Protein AF-A0A963KMC6-F1 (afdb_monomer)

Structure (mmCIF, N/CA/C/O backbone):
data_AF-A0A963KMC6-F1
#
_entry.id   AF-A0A963KMC6-F1
#
loop_
_atom_site.group_PDB
_atom_site.id
_atom_site.type_symbol
_atom_site.label_atom_id
_atom_site.label_alt_id
_atom_site.label_comp_id
_atom_site.label_asym_id
_atom_site.label_entity_id
_atom_site.label_seq_id
_atom_site.pdbx_PDB_ins_code
_atom_site.Cartn_x
_atom_site.Cartn_y
_atom_site.Cartn_z
_atom_site.occupancy
_atom_site.B_iso_or_equiv
_atom_site.auth_seq_id
_atom_site.auth_comp_id
_atom_site.auth_asym_id
_atom_site.auth_atom_id
_atom_site.pdbx_PDB_model_num
ATOM 1 N N . MET A 1 1 ? -34.360 -15.460 58.618 1.00 49.34 1 MET A N 1
ATOM 2 C CA . MET A 1 1 ? -32.955 -14.993 58.523 1.00 49.34 1 MET A CA 1
ATOM 3 C C . MET A 1 1 ? -32.234 -15.525 57.264 1.00 49.34 1 MET A C 1
ATOM 5 O O . MET A 1 1 ? -31.054 -15.823 57.333 1.00 49.34 1 MET A O 1
ATOM 9 N N . LEU A 1 2 ? -32.900 -15.641 56.098 1.00 48.09 2 LEU A N 1
ATOM 10 C CA . LEU A 1 2 ? -32.297 -16.240 54.881 1.00 48.09 2 LEU A CA 1
ATOM 11 C C . LEU A 1 2 ? -32.326 -15.336 53.627 1.00 48.09 2 LEU A C 1
ATOM 13 O O . LEU A 1 2 ? -31.725 -15.679 52.616 1.00 48.09 2 LEU A O 1
ATOM 17 N N . ALA A 1 3 ? -32.944 -14.149 53.686 1.00 52.50 3 ALA A N 1
ATOM 18 C CA . ALA A 1 3 ? -33.027 -13.236 52.535 1.00 52.50 3 ALA A CA 1
ATOM 19 C C . ALA A 1 3 ? -31.743 -12.408 52.283 1.00 52.50 3 ALA A C 1
ATOM 21 O O . ALA A 1 3 ? -31.559 -11.865 51.194 1.00 52.50 3 ALA A O 1
ATOM 22 N N . SER A 1 4 ? -30.827 -12.336 53.260 1.00 53.19 4 SER A N 1
ATOM 23 C CA . SER A 1 4 ? -29.659 -11.432 53.226 1.00 53.19 4 SER A CA 1
ATOM 24 C C . SER A 1 4 ? -28.537 -11.871 52.268 1.00 53.19 4 SER A C 1
ATOM 26 O O . SER A 1 4 ? -27.790 -11.036 51.757 1.00 53.19 4 SER A O 1
ATOM 28 N N . PHE A 1 5 ? -28.436 -13.171 51.959 1.00 56.47 5 PHE A N 1
ATOM 29 C CA . PHE A 1 5 ? -27.402 -13.708 51.057 1.00 56.47 5 PHE A CA 1
ATOM 30 C C . PHE A 1 5 ? -27.642 -13.370 49.571 1.00 56.47 5 PHE A C 1
ATOM 32 O O . PHE A 1 5 ? -26.718 -13.433 48.764 1.00 56.47 5 PHE A O 1
ATOM 39 N N . SER A 1 6 ? -28.873 -13.005 49.190 1.00 59.47 6 SER A N 1
ATOM 40 C CA . SER A 1 6 ? -29.243 -12.681 47.801 1.00 59.47 6 SER A CA 1
ATOM 41 C C . SER A 1 6 ? -28.818 -11.263 47.401 1.00 59.47 6 SER A C 1
ATOM 43 O O . SER A 1 6 ? -28.317 -11.044 46.299 1.00 59.47 6 SER A O 1
ATOM 45 N N . VAL A 1 7 ? -28.952 -10.299 48.319 1.00 63.91 7 VAL A N 1
ATOM 46 C CA . VAL A 1 7 ? -28.620 -8.883 48.080 1.00 63.91 7 VAL A CA 1
ATOM 47 C C . VAL A 1 7 ? -27.111 -8.678 47.935 1.00 63.91 7 VAL A C 1
ATOM 49 O O . VAL A 1 7 ? -26.667 -7.992 47.019 1.00 63.91 7 VAL A O 1
ATOM 52 N N . SER A 1 8 ? -26.316 -9.342 48.776 1.00 70.19 8 SER A N 1
ATOM 53 C CA . SER A 1 8 ? -24.847 -9.278 48.759 1.00 70.19 8 SER A CA 1
ATOM 54 C C . SER A 1 8 ? -24.238 -9.901 47.493 1.00 70.19 8 SER A C 1
ATOM 56 O O . SER A 1 8 ? -23.299 -9.345 46.926 1.00 70.19 8 SER A O 1
ATOM 58 N N . ARG A 1 9 ? -24.817 -10.995 46.975 1.00 73.31 9 ARG A N 1
ATOM 59 C CA . ARG A 1 9 ? -24.410 -11.597 45.688 1.00 73.31 9 ARG A CA 1
ATOM 60 C C . ARG A 1 9 ? -24.761 -10.720 44.483 1.00 73.31 9 ARG A C 1
ATOM 62 O O . ARG A 1 9 ? -23.959 -10.603 43.561 1.00 73.31 9 ARG A O 1
ATOM 69 N N . ARG A 1 10 ? -25.934 -10.074 44.498 1.00 74.75 10 ARG A N 1
ATOM 70 C CA . ARG A 1 10 ? -26.358 -9.133 43.445 1.00 74.75 10 ARG A CA 1
ATOM 71 C C . ARG A 1 10 ? -25.480 -7.882 43.426 1.00 74.75 10 ARG A C 1
ATOM 73 O O . ARG A 1 10 ? -25.056 -7.470 42.355 1.00 74.75 10 ARG A O 1
ATOM 80 N N .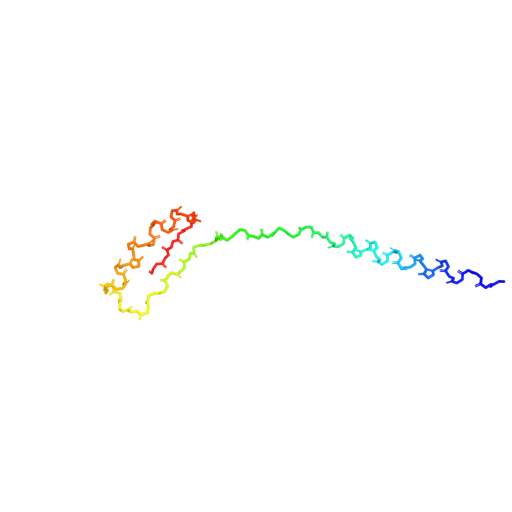 ALA A 1 11 ? -25.150 -7.330 44.595 1.00 79.00 11 ALA A N 1
ATOM 81 C CA . ALA A 1 11 ? -24.257 -6.178 44.717 1.00 79.00 11 ALA A CA 1
ATOM 82 C C . ALA A 1 11 ? -22.857 -6.461 44.142 1.00 79.00 11 ALA A C 1
ATOM 84 O O . ALA A 1 11 ? -22.320 -5.640 43.402 1.00 79.00 11 ALA A O 1
ATOM 85 N N . GLY A 1 12 ? -22.303 -7.652 44.405 1.00 84.88 12 GLY A N 1
ATOM 86 C CA . GLY A 1 12 ? -21.040 -8.086 43.800 1.00 84.88 12 GLY A CA 1
ATOM 87 C C . GLY A 1 12 ? -21.111 -8.187 42.272 1.00 84.88 12 GLY A C 1
ATOM 88 O O . GLY A 1 12 ? -20.216 -7.701 41.585 1.00 84.88 12 GLY A O 1
ATOM 89 N N . ALA A 1 13 ? -22.198 -8.743 41.728 1.00 85.44 13 ALA A N 1
ATOM 90 C CA . ALA A 1 13 ? -22.397 -8.834 40.280 1.00 85.44 13 ALA A CA 1
ATOM 91 C C . ALA A 1 13 ? -22.491 -7.451 39.607 1.00 85.44 13 ALA A C 1
ATOM 93 O O . ALA A 1 13 ? -21.894 -7.244 38.552 1.00 85.4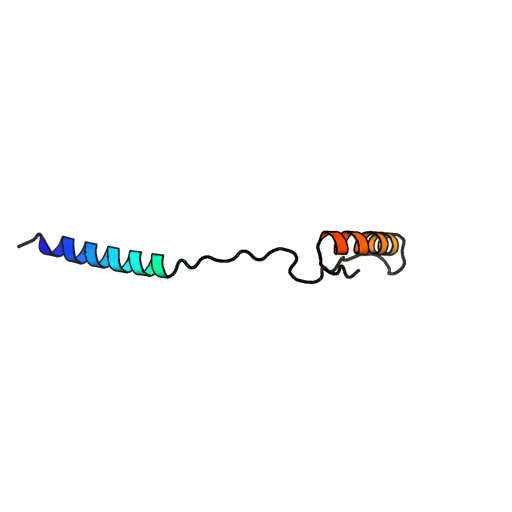4 13 ALA A O 1
ATOM 94 N N . PHE A 1 14 ? -23.179 -6.488 40.232 1.00 88.88 14 PHE A N 1
ATOM 95 C CA . PHE A 1 14 ? -23.263 -5.116 39.720 1.00 88.88 14 PHE A CA 1
ATOM 96 C C . PHE A 1 14 ? -21.920 -4.381 39.762 1.00 88.88 14 PHE A C 1
ATOM 98 O O . PHE A 1 14 ? -21.607 -3.654 38.823 1.00 88.88 14 PHE A O 1
ATOM 105 N N . LEU A 1 15 ? -21.102 -4.595 40.799 1.00 91.00 15 LEU A N 1
ATOM 106 C CA . LEU A 1 15 ? -19.755 -4.018 40.870 1.00 91.00 15 LEU A CA 1
ATOM 107 C C . LEU A 1 15 ? -18.841 -4.556 39.765 1.00 91.00 15 LEU A C 1
ATOM 109 O O . LEU A 1 15 ? -18.156 -3.777 39.107 1.00 91.00 15 LEU 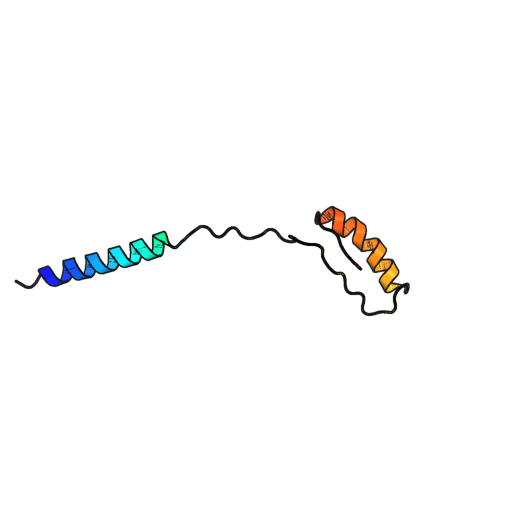A O 1
ATOM 113 N N . VAL A 1 16 ? -18.863 -5.868 39.519 1.00 90.56 16 VAL A N 1
ATOM 114 C CA . VAL A 1 16 ? -18.071 -6.484 38.442 1.00 90.56 16 VAL A CA 1
ATOM 115 C C . VAL A 1 16 ? -18.534 -5.993 37.068 1.00 90.56 16 VAL A C 1
ATOM 117 O O . VAL A 1 16 ? -17.703 -5.621 36.243 1.00 90.56 16 VAL A O 1
ATOM 120 N N . ALA A 1 17 ? -19.846 -5.929 36.829 1.00 88.12 17 ALA A N 1
ATOM 121 C CA . ALA A 1 17 ? -20.394 -5.403 35.580 1.00 88.12 17 ALA A CA 1
ATOM 122 C C . ALA A 1 17 ? -20.043 -3.918 35.370 1.00 88.12 17 ALA A C 1
ATOM 124 O O . ALA A 1 17 ? -19.686 -3.524 34.262 1.00 88.12 17 ALA A O 1
ATOM 125 N N . GLY A 1 18 ? -20.087 -3.110 36.435 1.00 90.31 18 GLY A N 1
ATOM 126 C CA . GLY A 1 18 ? -19.679 -1.706 36.406 1.00 90.31 18 GLY A CA 1
ATOM 127 C C . GLY A 1 18 ? -18.195 -1.523 36.085 1.00 90.31 18 GLY A C 1
ATOM 128 O O . GLY A 1 18 ? -17.855 -0.674 35.265 1.00 90.31 18 GLY A O 1
ATOM 129 N N . LEU A 1 19 ? -17.314 -2.353 36.658 1.00 90.81 19 LEU A N 1
ATOM 130 C CA . LEU A 1 19 ? -15.887 -2.341 36.319 1.00 90.81 19 LEU A CA 1
ATOM 131 C C . LEU A 1 19 ? -15.638 -2.726 34.855 1.00 90.81 19 LEU A C 1
ATOM 133 O O . LEU A 1 19 ? -14.861 -2.063 34.177 1.00 90.81 19 LEU A O 1
ATOM 137 N N . LEU A 1 20 ? -16.310 -3.764 34.350 1.00 89.94 20 LEU A N 1
ATOM 138 C CA . LEU A 1 20 ? -16.164 -4.191 32.954 1.00 89.94 20 LEU A CA 1
ATOM 139 C C . LEU A 1 20 ? -16.644 -3.115 31.973 1.00 89.94 20 LEU A C 1
ATOM 141 O O . LEU A 1 20 ? -15.980 -2.862 30.970 1.00 89.94 20 LEU A O 1
ATOM 145 N N . ALA A 1 21 ? -17.757 -2.446 32.280 1.00 87.69 21 ALA A N 1
ATOM 146 C CA . ALA A 1 21 ? -18.254 -1.330 31.483 1.00 87.69 21 ALA A CA 1
ATOM 147 C C . ALA A 1 21 ? -17.304 -0.120 31.519 1.00 87.69 21 ALA A C 1
ATOM 149 O O . ALA A 1 21 ? -17.126 0.541 30.502 1.00 87.69 21 ALA A O 1
ATOM 150 N N . ALA A 1 22 ? -16.642 0.141 32.652 1.00 87.38 22 ALA A N 1
ATOM 151 C CA . ALA A 1 22 ? -15.642 1.205 32.763 1.00 87.38 22 ALA A CA 1
ATOM 152 C C . ALA A 1 22 ? -14.367 0.928 31.942 1.00 87.38 22 ALA A C 1
ATOM 154 O O . ALA A 1 22 ? -13.687 1.864 31.526 1.00 87.38 22 ALA A O 1
ATOM 155 N N . CYS A 1 23 ? -14.049 -0.343 31.675 1.00 86.94 23 CYS A N 1
ATOM 156 C CA . CYS A 1 23 ? -12.938 -0.736 30.804 1.00 86.94 23 CYS A CA 1
ATOM 157 C C . CYS A 1 23 ? -13.276 -0.676 29.304 1.00 86.94 23 CYS A C 1
ATOM 159 O O . CYS A 1 23 ? -12.369 -0.794 28.478 1.00 86.94 23 CYS A O 1
ATOM 161 N N . ALA A 1 24 ? -14.546 -0.489 28.930 1.00 84.25 24 ALA A N 1
ATOM 162 C CA . ALA A 1 24 ? -14.967 -0.362 27.539 1.00 84.25 24 ALA A CA 1
ATOM 163 C C . ALA A 1 24 ? -14.680 1.055 27.009 1.00 84.25 24 ALA A C 1
ATOM 165 O O . ALA A 1 24 ? -15.579 1.877 26.839 1.00 84.25 24 ALA A O 1
ATOM 166 N N . LEU A 1 25 ? -13.402 1.356 26.766 1.00 83.75 25 LEU A N 1
ATOM 167 C CA . LEU A 1 25 ? -13.002 2.584 26.082 1.00 83.75 25 LEU A CA 1
ATOM 168 C C . LEU A 1 25 ? -13.334 2.485 24.583 1.00 83.75 25 LEU A C 1
ATOM 170 O O . LEU A 1 25 ? -13.150 1.418 23.989 1.00 83.75 25 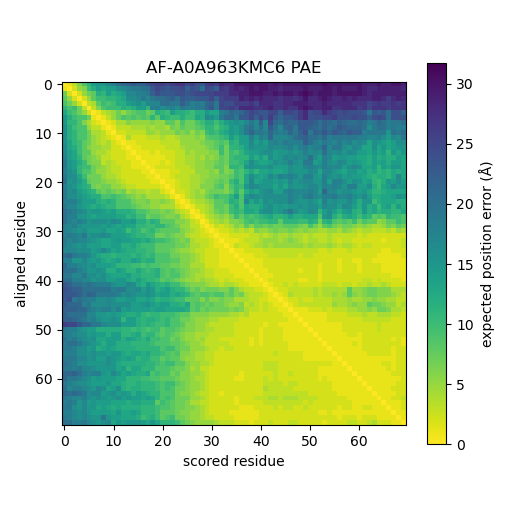LEU A O 1
ATOM 174 N N . PRO A 1 26 ? -13.788 3.578 23.944 1.00 82.31 26 PRO A N 1
ATOM 175 C CA . PRO A 1 26 ? -13.957 3.605 22.500 1.00 82.31 26 PRO A CA 1
ATOM 176 C C . PRO A 1 26 ? -12.596 3.387 21.832 1.00 82.31 26 PRO A C 1
ATOM 178 O O . PRO A 1 26 ? -11.673 4.188 21.985 1.00 82.31 26 PRO A O 1
ATOM 181 N N . LEU A 1 27 ? -12.464 2.284 21.099 1.00 82.81 27 LEU A N 1
ATOM 182 C CA . LEU A 1 27 ? -11.288 2.024 20.284 1.00 82.81 27 LEU A CA 1
ATOM 183 C C . LEU A 1 27 ? -11.455 2.764 18.954 1.00 82.81 27 LEU A C 1
ATOM 185 O O . LEU A 1 27 ? -12.343 2.433 18.169 1.00 82.81 27 LEU A O 1
ATOM 189 N N . ALA A 1 28 ? -10.611 3.765 18.702 1.00 81.38 28 ALA A N 1
ATOM 190 C CA . ALA A 1 28 ? -10.556 4.411 17.398 1.00 81.38 28 ALA A CA 1
ATOM 191 C C . ALA A 1 28 ? -9.962 3.422 16.387 1.00 81.38 28 ALA A C 1
ATOM 193 O O . ALA A 1 28 ? -8.792 3.042 16.488 1.00 81.38 28 ALA A O 1
ATOM 194 N N . ALA A 1 29 ? -10.777 2.983 15.428 1.00 82.75 29 ALA A N 1
ATOM 195 C CA . ALA A 1 29 ? -10.261 2.286 14.262 1.00 82.75 29 ALA A CA 1
ATOM 196 C C . ALA A 1 29 ? -9.284 3.222 13.540 1.00 82.75 29 ALA A C 1
ATOM 198 O O . ALA A 1 29 ? -9.560 4.411 13.392 1.00 82.75 29 ALA A O 1
ATOM 199 N N . GLN A 1 30 ? -8.125 2.702 13.143 1.00 85.69 30 GLN A N 1
ATOM 200 C CA . GLN A 1 30 ? -7.172 3.505 12.388 1.00 85.69 30 GLN A CA 1
ATOM 201 C C . GLN A 1 30 ? -7.572 3.539 10.920 1.00 85.69 30 GLN A C 1
ATOM 203 O O . GLN A 1 30 ? -7.857 2.492 10.334 1.00 85.69 30 GLN A O 1
ATOM 208 N N . ASP A 1 31 ? -7.532 4.731 10.333 1.00 89.56 31 ASP A N 1
ATOM 209 C CA . ASP A 1 31 ? -7.726 4.900 8.901 1.00 89.56 31 ASP A CA 1
ATOM 210 C C . ASP A 1 31 ? -6.563 4.254 8.142 1.00 89.56 31 ASP A C 1
ATOM 212 O O . ASP A 1 31 ? -5.385 4.426 8.474 1.00 89.56 31 ASP A O 1
ATOM 216 N N . TRP A 1 32 ? -6.900 3.472 7.120 1.00 92.06 32 TRP A N 1
ATOM 217 C CA . TRP A 1 32 ? -5.925 2.899 6.203 1.00 92.06 32 TRP A CA 1
ATOM 218 C C . TRP A 1 32 ? -5.883 3.733 4.918 1.00 92.06 32 TRP A C 1
ATOM 220 O O . TRP A 1 32 ? -6.948 4.075 4.404 1.00 92.06 32 TRP A O 1
ATOM 230 N N . PRO A 1 33 ? -4.697 4.004 4.346 1.00 94.38 33 PRO A N 1
ATOM 231 C CA . PRO A 1 33 ? -3.364 3.644 4.822 1.00 94.38 33 PRO A CA 1
ATOM 232 C C . PRO A 1 33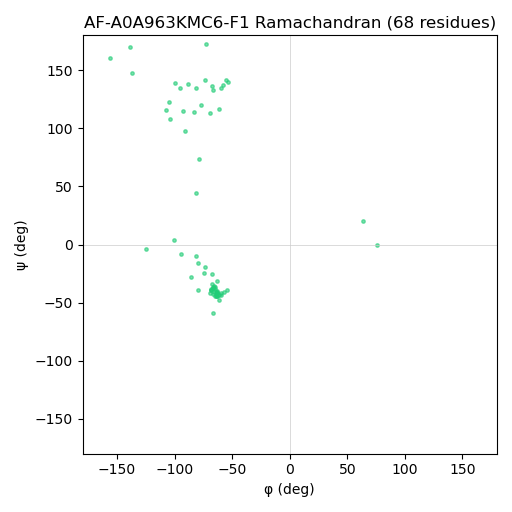 ? -2.783 4.707 5.772 1.00 94.38 33 PRO A C 1
ATOM 234 O O . PRO A 1 33 ? -2.854 5.905 5.517 1.00 94.38 33 PRO A O 1
ATOM 237 N N . ASN A 1 34 ? -2.134 4.262 6.851 1.00 94.50 34 ASN A N 1
ATOM 238 C CA . ASN A 1 34 ? -1.482 5.134 7.843 1.00 94.50 34 ASN A CA 1
ATOM 239 C C . ASN A 1 34 ? 0.045 5.241 7.657 1.00 94.50 34 ASN A C 1
ATOM 241 O O . ASN A 1 34 ? 0.740 5.834 8.482 1.00 94.50 34 ASN A O 1
ATOM 245 N N . ARG A 1 35 ? 0.583 4.616 6.605 1.00 94.69 35 ARG A N 1
ATOM 246 C CA . ARG A 1 35 ? 2.011 4.572 6.275 1.00 94.69 35 ARG A CA 1
ATOM 247 C C . ARG A 1 35 ? 2.208 4.319 4.778 1.00 94.69 35 ARG A C 1
ATOM 249 O O . ARG A 1 35 ? 1.303 3.760 4.153 1.00 94.69 35 ARG A O 1
ATOM 256 N N . PRO A 1 36 ? 3.395 4.627 4.224 1.00 96.75 36 PRO A N 1
ATOM 257 C CA . PRO A 1 36 ? 3.717 4.310 2.838 1.00 96.75 36 PRO A CA 1
ATOM 258 C C . PRO A 1 36 ? 3.501 2.830 2.501 1.00 96.75 36 PRO A C 1
ATOM 260 O O . PRO A 1 36 ? 3.831 1.938 3.294 1.00 96.75 36 PRO A O 1
ATOM 263 N N . ILE A 1 37 ? 2.972 2.570 1.309 1.00 97.44 37 ILE A N 1
ATOM 264 C CA . ILE A 1 37 ? 2.706 1.224 0.794 1.00 97.44 37 ILE A CA 1
ATOM 265 C C . ILE A 1 37 ? 3.888 0.781 -0.064 1.00 97.44 37 ILE A C 1
ATOM 267 O O . ILE A 1 37 ? 4.352 1.527 -0.919 1.00 97.44 37 ILE A O 1
ATOM 271 N N . LYS A 1 38 ? 4.355 -0.455 0.131 1.00 96.94 38 LYS A N 1
ATOM 272 C CA . LYS A 1 38 ? 5.347 -1.085 -0.750 1.00 96.94 38 LYS A CA 1
ATOM 273 C C . LYS A 1 38 ? 4.628 -1.881 -1.835 1.00 96.94 38 LYS A C 1
ATOM 275 O O . LYS A 1 38 ? 3.951 -2.859 -1.520 1.00 96.94 38 LYS A O 1
ATOM 280 N N . LEU A 1 39 ? 4.769 -1.468 -3.086 1.00 96.50 39 LEU A N 1
ATOM 281 C CA . LEU A 1 39 ? 4.236 -2.152 -4.254 1.00 96.50 39 LEU A CA 1
ATOM 282 C C . LEU A 1 39 ? 5.283 -3.133 -4.784 1.00 96.50 39 LEU A C 1
ATOM 284 O O . LEU A 1 39 ? 6.194 -2.757 -5.506 1.00 96.50 39 LEU A O 1
ATOM 288 N N . ILE A 1 40 ? 5.151 -4.406 -4.420 1.00 95.88 40 ILE A N 1
ATOM 289 C CA . ILE A 1 40 ? 6.122 -5.429 -4.813 1.00 95.88 40 ILE A CA 1
ATOM 290 C C . ILE A 1 40 ? 5.915 -5.833 -6.274 1.00 95.88 40 ILE A C 1
ATOM 292 O O . ILE A 1 40 ? 4.870 -6.378 -6.630 1.00 95.88 40 ILE A O 1
ATOM 296 N N . VAL A 1 41 ? 6.945 -5.632 -7.096 1.00 96.69 41 VAL A N 1
ATOM 297 C CA . VAL A 1 41 ? 6.994 -6.100 -8.486 1.00 96.69 41 VAL A CA 1
ATOM 298 C C . VAL A 1 41 ? 7.910 -7.327 -8.570 1.00 96.69 41 VAL A C 1
ATOM 300 O O . VAL A 1 41 ? 9.126 -7.181 -8.469 1.00 96.69 41 VAL A O 1
ATOM 303 N N . PRO A 1 42 ? 7.380 -8.551 -8.766 1.00 94.44 42 PRO A N 1
ATOM 304 C CA . PRO A 1 42 ? 8.175 -9.784 -8.777 1.00 94.44 42 PRO A CA 1
ATOM 305 C C . PRO A 1 42 ? 8.862 -10.027 -10.13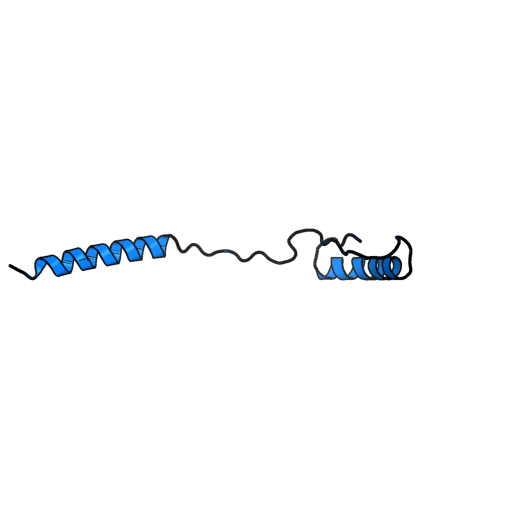5 1.00 94.44 42 PRO A C 1
ATOM 307 O O . PRO A 1 42 ? 8.839 -11.129 -10.677 1.00 94.44 42 PRO A O 1
ATOM 310 N N . HIS A 1 43 ? 9.457 -8.983 -10.708 1.00 92.31 43 HIS A N 1
ATOM 311 C CA . HIS A 1 43 ? 10.185 -9.016 -11.975 1.00 92.31 43 HIS A CA 1
ATOM 312 C C . HIS A 1 43 ? 11.457 -8.172 -11.875 1.00 92.31 43 HIS A C 1
ATOM 314 O O . HIS A 1 43 ? 11.661 -7.441 -10.907 1.00 92.31 43 HIS A O 1
ATOM 320 N N . SER A 1 44 ? 12.326 -8.270 -12.881 1.00 89.62 44 SER A N 1
ATOM 321 C CA . SER A 1 44 ? 13.535 -7.452 -12.949 1.00 89.62 44 SER A CA 1
ATOM 322 C C . SER A 1 44 ? 13.200 -5.948 -12.935 1.00 89.62 44 SER A C 1
ATOM 324 O O . SER A 1 44 ? 12.285 -5.530 -13.656 1.00 89.62 44 SER A O 1
ATOM 326 N N . PRO A 1 45 ? 13.952 -5.127 -12.176 1.00 90.81 45 PRO A N 1
ATOM 327 C CA . PRO A 1 45 ? 13.817 -3.672 -12.209 1.00 90.81 45 PRO A CA 1
ATOM 328 C C . PRO A 1 45 ? 13.977 -3.122 -13.631 1.00 90.81 45 PRO A C 1
ATOM 330 O O . PRO A 1 45 ? 14.805 -3.617 -14.397 1.00 90.81 45 PRO A O 1
ATOM 333 N N . GLY A 1 46 ? 13.188 -2.110 -13.997 1.00 91.56 46 GLY A N 1
ATOM 334 C CA . GLY A 1 46 ? 13.208 -1.513 -15.337 1.00 91.56 46 GLY A CA 1
ATOM 335 C C . GLY A 1 46 ? 12.522 -2.332 -16.439 1.00 91.56 46 GLY A C 1
ATOM 336 O O . GLY A 1 46 ? 12.487 -1.889 -17.585 1.00 91.56 46 GLY A O 1
ATOM 337 N N . GLY A 1 47 ? 11.961 -3.508 -16.130 1.00 94.56 47 GLY A N 1
ATOM 338 C CA . GLY A 1 47 ? 11.123 -4.266 -17.062 1.00 94.56 47 GLY A CA 1
ATOM 339 C C . GLY A 1 47 ? 9.738 -3.638 -17.270 1.00 94.56 47 GLY A C 1
ATOM 340 O O . GLY A 1 47 ? 9.335 -2.728 -16.547 1.00 94.56 47 GLY A O 1
ATOM 341 N N . ALA A 1 48 ? 8.964 -4.168 -18.224 1.00 94.81 48 AL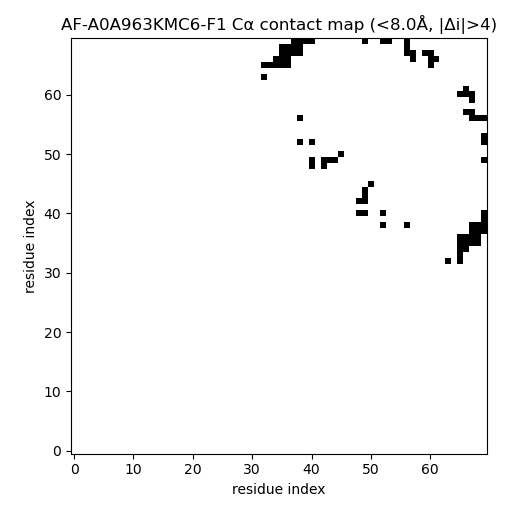A A N 1
ATOM 342 C CA . ALA A 1 48 ? 7.623 -3.657 -18.535 1.00 94.81 48 ALA A CA 1
ATOM 343 C C . ALA A 1 48 ? 6.701 -3.594 -17.300 1.00 94.81 48 ALA A C 1
ATOM 345 O O . ALA A 1 48 ? 5.980 -2.615 -17.118 1.00 94.81 48 ALA A O 1
ATOM 346 N N . THR A 1 49 ? 6.765 -4.594 -16.414 1.00 95.62 49 THR A N 1
ATOM 347 C CA . THR A 1 49 ? 5.956 -4.625 -15.186 1.00 95.62 49 THR A CA 1
ATOM 348 C C . THR A 1 49 ? 6.367 -3.545 -14.177 1.00 95.62 49 THR A C 1
ATOM 350 O O . THR A 1 49 ? 5.494 -2.932 -13.570 1.00 95.62 49 THR A O 1
ATOM 353 N N . ASP A 1 50 ? 7.668 -3.265 -14.022 1.00 96.06 50 ASP A N 1
ATOM 354 C CA . ASP A 1 50 ? 8.167 -2.180 -13.155 1.00 96.06 50 ASP A CA 1
ATOM 355 C C . ASP A 1 50 ? 7.786 -0.805 -13.725 1.00 96.06 50 ASP A C 1
ATOM 357 O O . ASP A 1 50 ? 7.347 0.073 -12.985 1.00 96.06 50 ASP A O 1
ATOM 361 N N . ALA A 1 51 ? 7.840 -0.638 -15.051 1.00 95.56 51 ALA A N 1
ATOM 362 C CA . ALA A 1 51 ? 7.397 0.587 -15.712 1.00 95.56 51 ALA A CA 1
ATOM 363 C C . ALA A 1 51 ? 5.902 0.862 -15.470 1.00 95.56 51 ALA A C 1
ATOM 365 O O . ALA A 1 51 ? 5.536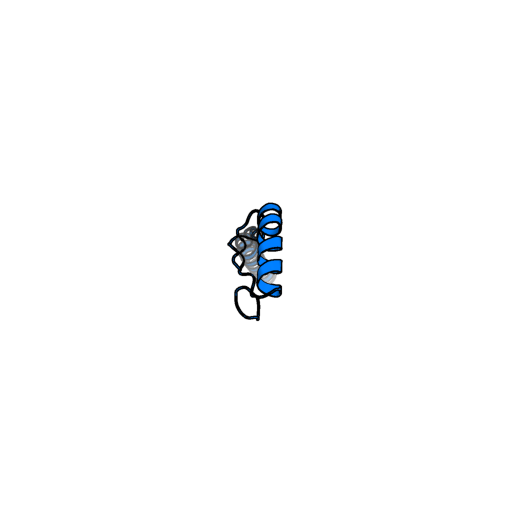 1.965 -15.066 1.00 95.56 51 ALA A O 1
ATOM 366 N N . VAL A 1 52 ? 5.037 -0.143 -15.647 1.00 96.12 52 VAL A N 1
ATOM 367 C CA . VAL A 1 52 ? 3.597 -0.010 -15.364 1.00 96.12 52 VAL A CA 1
ATOM 368 C C . VAL A 1 52 ? 3.348 0.273 -13.881 1.00 96.12 52 VAL A C 1
ATOM 370 O O . VAL A 1 52 ? 2.547 1.146 -13.554 1.00 96.12 52 VAL A O 1
ATOM 373 N N . ALA A 1 53 ? 4.061 -0.404 -12.976 1.00 97.00 53 ALA A N 1
ATOM 374 C CA . ALA A 1 53 ? 3.941 -0.162 -11.542 1.00 97.00 53 ALA A CA 1
ATOM 375 C C . ALA A 1 53 ? 4.285 1.291 -11.173 1.00 97.00 53 ALA A C 1
ATOM 377 O O . ALA A 1 53 ? 3.532 1.924 -10.435 1.00 97.00 53 ALA A O 1
ATOM 378 N N . ARG A 1 54 ? 5.358 1.857 -11.741 1.00 95.44 54 ARG A N 1
AT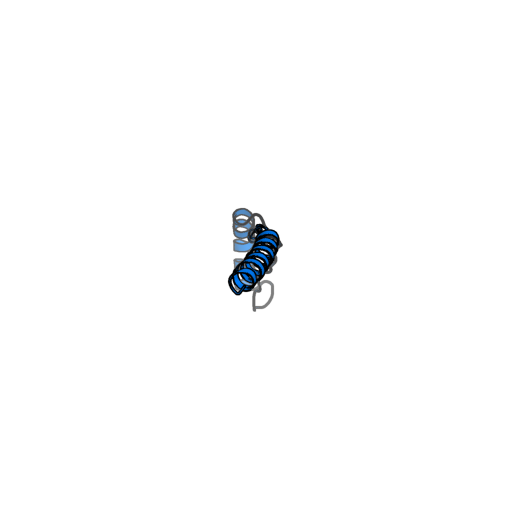OM 379 C CA . ARG A 1 54 ? 5.743 3.267 -11.543 1.00 95.44 54 ARG A CA 1
ATOM 380 C C . ARG A 1 54 ? 4.714 4.246 -12.103 1.00 95.44 54 ARG A C 1
ATOM 382 O O . ARG A 1 54 ? 4.451 5.261 -11.466 1.00 95.44 54 ARG A O 1
ATOM 389 N N . LEU A 1 55 ? 4.109 3.931 -13.249 1.00 96.50 55 LEU A N 1
ATOM 390 C CA . LEU A 1 55 ? 3.050 4.753 -13.845 1.00 96.50 55 LEU A CA 1
ATOM 391 C C . LEU A 1 55 ? 1.788 4.804 -12.970 1.00 96.50 55 LEU A C 1
ATOM 393 O O . LEU A 1 55 ? 1.149 5.848 -12.885 1.00 96.50 55 LEU A O 1
ATOM 397 N N . VAL A 1 56 ? 1.433 3.699 -12.307 1.00 97.38 56 VAL A N 1
ATOM 398 C CA . VAL A 1 56 ? 0.241 3.619 -11.441 1.00 97.38 56 VAL A CA 1
ATOM 399 C C . VAL A 1 56 ? 0.518 4.109 -10.014 1.00 97.38 56 VAL A C 1
ATOM 401 O O . VAL A 1 56 ? -0.387 4.616 -9.355 1.00 97.38 56 VAL A O 1
ATOM 404 N N . ALA A 1 57 ? 1.757 3.997 -9.529 1.00 97.38 57 ALA A N 1
ATOM 405 C CA . ALA A 1 57 ? 2.135 4.361 -8.163 1.00 97.38 57 ALA A CA 1
ATOM 406 C C . ALA A 1 57 ? 1.801 5.819 -7.806 1.00 97.38 57 ALA A C 1
ATOM 408 O O . ALA A 1 57 ? 1.316 6.078 -6.706 1.00 97.38 57 ALA A O 1
ATOM 409 N N . GLN A 1 58 ? 2.019 6.758 -8.731 1.00 95.75 58 GLN A N 1
ATOM 410 C CA . GLN A 1 58 ? 1.747 8.177 -8.499 1.00 95.75 58 GLN A CA 1
ATOM 411 C C . GLN A 1 58 ? 0.247 8.489 -8.320 1.00 95.75 58 GLN A C 1
ATOM 413 O O . GLN A 1 58 ? -0.116 8.958 -7.240 1.00 95.75 58 GLN A O 1
ATOM 418 N N . PRO A 1 59 ? -0.648 8.197 -9.288 1.00 97.44 59 PRO A N 1
ATOM 419 C CA . PRO A 1 59 ? -2.075 8.483 -9.123 1.00 97.44 59 PRO A CA 1
ATOM 420 C C . PRO A 1 59 ? -2.707 7.683 -7.975 1.00 97.44 59 PRO A C 1
ATOM 422 O O . PRO A 1 59 ? -3.616 8.173 -7.307 1.00 97.44 59 PRO A O 1
ATOM 425 N N . LEU A 1 60 ? -2.216 6.470 -7.695 1.00 97.19 60 LEU A N 1
ATOM 426 C CA . LEU A 1 60 ? -2.667 5.692 -6.541 1.00 97.19 60 LEU A CA 1
ATOM 427 C C . LEU A 1 60 ? -2.272 6.360 -5.217 1.00 97.19 60 LEU A C 1
ATOM 429 O O . LEU A 1 60 ? -3.070 6.389 -4.283 1.00 97.19 60 LEU A O 1
ATOM 433 N N . GLY A 1 61 ? -1.060 6.910 -5.139 1.00 97.12 61 GLY A N 1
ATOM 434 C CA . GLY A 1 61 ? -0.608 7.636 -3.958 1.00 97.12 61 GLY A CA 1
ATOM 435 C C . GLY A 1 61 ? -1.374 8.938 -3.728 1.00 97.12 61 GLY A C 1
ATOM 436 O O . GLY A 1 61 ? -1.711 9.252 -2.588 1.00 97.12 61 GLY A O 1
ATOM 437 N N . GLU A 1 62 ? -1.724 9.652 -4.801 1.00 96.56 62 GLU A N 1
ATOM 438 C CA . GLU A 1 62 ? -2.592 10.836 -4.749 1.00 96.56 62 GLU A CA 1
ATOM 439 C C . GLU A 1 62 ? -4.000 10.480 -4.248 1.00 96.56 62 GLU A C 1
ATOM 441 O O . GLU A 1 62 ? -4.525 11.150 -3.360 1.00 96.56 62 GLU A O 1
ATOM 446 N N . ALA A 1 63 ? -4.585 9.387 -4.750 1.00 96.69 63 ALA A N 1
ATOM 447 C CA . ALA A 1 63 ? -5.911 8.927 -4.342 1.00 96.69 63 ALA A CA 1
ATOM 448 C C . ALA A 1 63 ? -5.966 8.431 -2.885 1.00 96.69 63 ALA A C 1
ATOM 450 O O . ALA A 1 63 ? -6.986 8.592 -2.218 1.00 96.69 63 ALA A O 1
ATOM 451 N N . LEU A 1 64 ? -4.884 7.819 -2.392 1.00 95.81 64 LEU A N 1
ATOM 452 C CA . LEU A 1 64 ? -4.804 7.262 -1.036 1.00 95.81 64 LEU A CA 1
ATOM 453 C C . LEU A 1 64 ? -4.191 8.225 -0.007 1.00 95.81 64 LEU A C 1
ATOM 455 O O . LEU A 1 64 ? -4.168 7.904 1.180 1.00 95.81 64 LEU A O 1
ATOM 459 N N . GLY A 1 65 ? -3.656 9.370 -0.439 1.00 95.50 65 GLY A N 1
ATOM 460 C CA . GLY A 1 65 ? -2.958 10.320 0.432 1.00 95.50 65 GLY A CA 1
ATOM 461 C C . GLY A 1 65 ? -1.676 9.761 1.063 1.00 95.50 65 GLY A C 1
ATOM 462 O O . GLY A 1 65 ? -1.224 10.261 2.092 1.00 95.50 65 GLY A O 1
ATOM 463 N N . GLN A 1 66 ? -1.097 8.708 0.482 1.00 96.38 66 GLN A N 1
ATOM 464 C CA . GLN A 1 66 ? 0.085 8.017 1.000 1.00 96.38 66 GLN A CA 1
ATOM 465 C C . GLN A 1 66 ? 1.062 7.694 -0.123 1.00 96.38 66 GLN A C 1
ATOM 467 O O . GLN A 1 66 ? 0.674 7.399 -1.247 1.00 96.38 66 GLN A O 1
ATOM 472 N N . SER A 1 67 ? 2.356 7.694 0.189 1.00 97.12 67 SER A N 1
ATOM 473 C CA . SER A 1 67 ? 3.384 7.323 -0.785 1.00 97.12 67 SER A CA 1
ATOM 474 C C . SER A 1 67 ? 3.298 5.837 -1.156 1.00 97.12 67 SER A C 1
ATOM 476 O O . SER A 1 67 ? 3.162 4.976 -0.282 1.00 97.12 67 SER A O 1
ATOM 478 N N . ILE A 1 68 ? 3.427 5.541 -2.450 1.00 97.94 68 ILE A N 1
ATOM 479 C CA . ILE A 1 68 ? 3.608 4.188 -2.980 1.00 97.94 68 ILE A CA 1
ATOM 480 C C . ILE A 1 68 ? 5.074 4.023 -3.392 1.00 97.94 68 ILE A C 1
ATOM 482 O O . ILE A 1 68 ? 5.582 4.776 -4.220 1.00 97.94 68 ILE A O 1
ATOM 486 N N . VAL A 1 69 ? 5.751 3.032 -2.818 1.00 96.44 69 VAL A N 1
ATOM 487 C CA . VAL A 1 69 ? 7.156 2.702 -3.085 1.00 96.44 69 VAL A CA 1
ATOM 488 C C . VAL A 1 69 ? 7.204 1.418 -3.902 1.00 96.44 69 VAL A C 1
ATOM 490 O O . VAL A 1 69 ? 6.784 0.379 -3.401 1.00 96.44 69 VAL A O 1
ATOM 493 N N . VAL A 1 70 ? 7.695 1.503 -5.139 1.00 94.00 70 VAL A N 1
ATOM 494 C CA . VAL A 1 70 ? 7.852 0.371 -6.074 1.00 94.00 70 VAL A CA 1
ATOM 495 C C . VAL A 1 70 ? 9.212 -0.287 -5.892 1.00 94.00 70 VAL A C 1
ATOM 497 O O . VAL A 1 70 ? 10.218 0.451 -6.022 1.00 94.00 70 VAL A O 1
#

Mean predicted aligned error: 9.53 Å

Foldseek 3Di:
DPPVVVVVVVVVVVVVVVVVVVPPDDDDDDDPPPAEAEDDDPDDCPDPSNVVCVVVQVVVCVVRVYHYHD

Solvent-accessible surface area (backbone atoms only — not comparable to full-atom values): 4426 Å² total; per-residue (Å²): 144,74,73,68,68,57,57,58,55,50,52,51,52,52,51,54,52,51,53,55,57,71,67,64,66,88,77,78,80,78,70,84,67,81,57,69,44,78,50,85,65,100,62,64,84,84,34,74,68,41,51,52,49,59,67,49,30,55,64,49,16,66,76,55,76,33,55,52,45,112

pLDDT: mean 87.71, std 12.7, range [48.09, 97.94]

Nearest PDB structures (foldseek):
  2h6r-assembly2_E  TM=5.610E-01  e=4.948E+00  Methanocaldococcus jannaschii DSM 2661
  1yco-assembly1_B  TM=4.661E-01  e=9.176E+00  Enterococcus faecalis V583

Secondary structure (DSSP, 8-state):
--SHHHHHHHHHHHHHHHHHHHT-----PPPSP-S-EE----S-TTSHHHHHHHHHHHHHHHHHTS-EE-

Radius of gyration: 28.01 Å; Cα contacts (8 Å, |Δi|>4): 44; chains: 1; bounding box: 47×27×77 Å

Sequence (70 aa):
MLASFSVSRRAGAFLVAGLLAACALPLAAQDWPNRPIKLIVPHSPGGATDAVARLVAQPLGEALGQSIVV